Protein AF-A0A7W7LPY9-F1 (afdb_monomer)

InterPro domains:
  IPR002197 DNA binding HTH domain, Fis-type [PR01590] (129-146)
  IPR002197 DNA binding HTH domain, Fis-type [PR01590] (146-165)
  IPR009057 Homedomain-like superfamily [SSF46689] (121-163)

Foldseek 3Di:
DDADALVNVQCLLVVPAFFWKAFLVGDIDRHHPVQWDDDQDAQDWTAGPVRTIIGTQDGNCCQPVNPPDPPQADPVRGGDSVVSRVSRVCSCVPSVVVVSVVVVVVVVVVVVVVVVVVVVVVVLLVVLVVLLVQCVVVVVPLVVSCVVVVHDSVVSVVSNVVNVD

Structure (mmCIF, N/CA/C/O backbone):
data_AF-A0A7W7LPY9-F1
#
_entry.id   AF-A0A7W7LPY9-F1
#
loop_
_atom_site.group_PDB
_atom_site.id
_atom_site.type_symbol
_atom_site.label_atom_id
_atom_site.label_alt_id
_atom_site.label_comp_id
_atom_site.label_asym_id
_atom_site.label_entity_id
_atom_site.label_seq_id
_atom_site.pdbx_PDB_ins_code
_atom_site.Cartn_x
_atom_site.Cartn_y
_atom_site.Cartn_z
_atom_site.occupancy
_atom_site.B_iso_or_equiv
_atom_site.auth_seq_id
_atom_site.auth_comp_id
_atom_site.auth_asym_id
_atom_site.auth_atom_id
_atom_site.pdbx_PDB_model_num
ATOM 1 N N . MET A 1 1 ? -3.209 -2.882 5.298 1.00 84.88 1 MET A N 1
ATOM 2 C CA . MET A 1 1 ? -4.034 -2.411 6.441 1.00 84.88 1 MET A CA 1
ATOM 3 C C . MET A 1 1 ? -5.492 -2.235 6.009 1.00 84.88 1 MET A C 1
ATOM 5 O O . MET A 1 1 ? -5.722 -1.959 4.839 1.00 84.88 1 MET A O 1
ATOM 9 N N . ARG A 1 2 ? -6.468 -2.372 6.916 1.00 90.38 2 ARG A N 1
ATOM 10 C CA . ARG A 1 2 ? -7.888 -2.023 6.686 1.00 90.38 2 ARG A CA 1
ATOM 11 C C . ARG A 1 2 ? -8.442 -1.243 7.884 1.00 90.38 2 ARG A C 1
ATOM 13 O O . ARG A 1 2 ? -7.695 -1.014 8.824 1.00 90.38 2 ARG A O 1
ATOM 20 N N . LEU A 1 3 ? -9.703 -0.816 7.828 1.00 93.50 3 LEU A N 1
ATOM 21 C CA . LEU A 1 3 ? -10.410 -0.271 8.994 1.00 93.50 3 LEU A CA 1
ATOM 22 C C . LEU A 1 3 ? -10.998 -1.396 9.852 1.00 93.50 3 LEU A C 1
ATOM 24 O O . LEU A 1 3 ? -11.280 -2.487 9.336 1.00 93.50 3 LEU A O 1
ATOM 28 N N . LEU A 1 4 ? -11.211 -1.093 11.133 1.00 94.00 4 LEU A N 1
ATOM 29 C CA . LEU A 1 4 ? -11.990 -1.936 12.032 1.00 94.00 4 LEU A CA 1
ATOM 30 C C . LEU A 1 4 ? -13.460 -1.915 11.622 1.00 94.00 4 LEU A C 1
ATOM 32 O O . LEU A 1 4 ? -13.969 -0.911 11.119 1.00 94.00 4 LEU A O 1
ATOM 36 N N . THR A 1 5 ? -14.130 -3.026 11.873 1.00 95.19 5 THR A N 1
ATOM 37 C CA . THR A 1 5 ? -15.566 -3.234 11.692 1.00 95.19 5 THR A CA 1
ATOM 38 C C . THR A 1 5 ? -16.174 -3.706 13.009 1.00 95.19 5 THR A C 1
ATOM 40 O O . THR A 1 5 ? -15.446 -4.224 13.855 1.00 95.19 5 THR A O 1
ATOM 43 N N . GLY A 1 6 ? -17.495 -3.596 13.185 1.00 93.75 6 GLY A N 1
ATOM 44 C CA . GLY A 1 6 ? -18.141 -4.140 14.382 1.00 93.75 6 GLY A CA 1
ATOM 45 C C . GLY A 1 6 ? -17.919 -5.644 14.545 1.00 93.75 6 GLY A C 1
ATOM 46 O O . GLY A 1 6 ? -17.746 -6.119 15.662 1.00 93.75 6 GLY A O 1
ATOM 47 N N . ALA A 1 7 ? -17.801 -6.388 13.439 1.00 95.12 7 ALA A N 1
ATOM 48 C CA . ALA A 1 7 ? -17.444 -7.805 13.473 1.00 95.12 7 ALA A CA 1
ATOM 49 C C . ALA A 1 7 ? -16.077 -8.057 14.133 1.00 95.12 7 ALA A C 1
ATOM 51 O O . ALA A 1 7 ? -15.952 -9.008 14.892 1.00 95.12 7 ALA A O 1
ATOM 52 N N . ASP A 1 8 ? -15.087 -7.184 13.921 1.00 94.62 8 ASP A N 1
ATOM 53 C CA . ASP A 1 8 ? -13.775 -7.318 14.570 1.00 94.62 8 ASP A CA 1
ATOM 54 C C . ASP A 1 8 ? -13.856 -7.093 16.080 1.00 94.62 8 ASP A C 1
ATOM 56 O O . ASP A 1 8 ? -13.178 -7.773 16.844 1.00 94.62 8 ASP A O 1
ATOM 60 N N . ILE A 1 9 ? -14.697 -6.148 16.511 1.00 93.25 9 ILE A N 1
ATOM 61 C CA . ILE A 1 9 ? -14.915 -5.866 17.933 1.00 93.25 9 ILE A CA 1
ATOM 62 C C . ILE A 1 9 ? -15.638 -7.042 18.600 1.00 93.25 9 ILE A C 1
ATOM 64 O O . ILE A 1 9 ? -15.255 -7.460 19.690 1.00 93.25 9 ILE A O 1
ATOM 68 N N . ILE A 1 10 ? -16.639 -7.620 17.930 1.00 93.19 10 ILE A N 1
ATOM 69 C CA . ILE A 1 10 ? -17.349 -8.818 18.403 1.00 93.19 10 ILE A CA 1
ATOM 70 C C . ILE A 1 10 ? -16.402 -10.020 18.470 1.00 93.19 10 ILE A C 1
ATOM 72 O O . ILE A 1 10 ? -16.395 -10.745 19.464 1.00 93.19 10 ILE A O 1
ATOM 76 N N . ASP A 1 11 ? -15.592 -10.240 17.434 1.00 93.06 11 ASP A N 1
ATOM 77 C CA . ASP A 1 11 ? -14.619 -11.333 17.405 1.00 93.06 11 ASP A CA 1
ATOM 78 C C . ASP A 1 11 ? -13.578 -11.169 18.519 1.00 93.06 11 ASP A C 1
ATOM 80 O O . ASP A 1 11 ? -13.238 -12.145 19.190 1.00 93.06 11 ASP A O 1
ATOM 84 N N . PHE A 1 12 ? -13.115 -9.940 18.770 1.00 93.06 12 PHE A N 1
ATOM 85 C CA . PHE A 1 12 ? -12.257 -9.623 19.907 1.00 93.06 12 PHE A CA 1
ATOM 86 C C . PHE A 1 12 ? -12.936 -9.955 21.242 1.00 93.06 12 PHE A C 1
ATOM 88 O O . PHE A 1 12 ? -12.383 -10.748 22.006 1.00 93.06 12 PHE A O 1
ATOM 95 N N . HIS A 1 13 ? -14.153 -9.459 21.481 1.00 89.94 13 HIS A N 1
ATOM 96 C CA . HIS A 1 13 ? -14.932 -9.749 22.694 1.00 89.94 13 HIS A CA 1
ATOM 97 C C . HIS A 1 13 ? -15.071 -11.259 22.943 1.00 89.94 13 HIS A C 1
ATOM 99 O O . HIS A 1 13 ? -14.789 -11.770 24.026 1.00 89.94 13 HIS A O 1
ATOM 105 N N . ASN A 1 14 ? -15.402 -12.013 21.895 1.00 90.06 14 ASN A N 1
ATOM 106 C CA . ASN A 1 14 ? -15.581 -13.463 21.975 1.00 90.06 14 ASN A CA 1
ATOM 107 C C . ASN A 1 14 ? -14.268 -14.237 22.150 1.00 90.06 14 ASN A C 1
ATOM 109 O O . ASN A 1 14 ? -14.275 -15.362 22.660 1.00 90.06 14 ASN A O 1
ATOM 113 N N . SER A 1 15 ? -13.144 -13.665 21.714 1.00 87.00 15 SER A N 1
ATOM 114 C CA . SER A 1 15 ? -11.833 -14.315 21.769 1.00 87.00 15 SER A CA 1
ATOM 115 C C . SER A 1 15 ? -11.232 -14.380 23.175 1.00 87.00 15 SER A C 1
ATOM 117 O O . SER A 1 15 ? -10.348 -15.204 23.400 1.00 87.00 15 SER A O 1
ATOM 119 N N . ARG A 1 16 ? -11.756 -13.584 24.123 1.00 80.00 16 ARG A N 1
ATOM 120 C CA . ARG A 1 16 ? -11.302 -13.478 25.524 1.00 80.00 16 ARG A CA 1
ATOM 121 C C . ARG A 1 16 ? -9.863 -13.001 25.720 1.00 80.00 16 ARG A C 1
ATOM 123 O O . ARG A 1 16 ? -9.336 -13.149 26.815 1.00 80.00 16 ARG A O 1
ATOM 130 N N . TYR A 1 17 ? -9.249 -12.438 24.686 1.00 89.25 17 TYR A N 1
ATOM 131 C CA . TYR A 1 17 ? -8.001 -11.706 24.843 1.00 89.25 17 TYR A CA 1
ATOM 132 C C . TYR A 1 17 ? -8.258 -10.379 25.555 1.00 89.25 17 TYR A C 1
ATOM 134 O O . TYR A 1 17 ? -9.304 -9.757 25.376 1.00 89.25 17 TYR A O 1
ATOM 142 N N . ASP A 1 18 ? -7.273 -9.914 26.312 1.00 89.62 18 ASP A N 1
ATOM 143 C CA . ASP A 1 18 ? -7.403 -8.680 27.082 1.00 89.62 18 ASP A CA 1
ATOM 144 C C . ASP A 1 18 ? -7.293 -7.420 26.220 1.00 89.62 18 ASP A C 1
ATOM 146 O O . ASP A 1 18 ? -7.825 -6.371 26.586 1.00 89.62 18 ASP A O 1
ATOM 150 N N . THR A 1 19 ? -6.572 -7.482 25.097 1.00 91.94 19 THR A N 1
ATOM 151 C CA . THR A 1 19 ? -6.217 -6.301 24.301 1.00 91.94 19 THR A CA 1
ATOM 152 C C . THR A 1 19 ? -6.327 -6.540 22.798 1.00 91.94 19 THR A C 1
ATOM 154 O O . THR A 1 19 ? -5.757 -7.487 22.260 1.00 91.94 19 THR A O 1
ATOM 157 N N . LEU A 1 20 ? -6.992 -5.618 22.102 1.00 93.69 20 LEU A N 1
ATOM 158 C CA . LEU A 1 20 ? -6.942 -5.464 20.652 1.00 93.69 20 LEU A CA 1
ATOM 159 C C . LEU A 1 20 ? -5.949 -4.352 20.314 1.00 93.69 20 LEU A C 1
ATOM 161 O O . LEU A 1 20 ? -6.101 -3.215 20.767 1.00 93.69 20 LEU A O 1
ATOM 165 N N . ALA A 1 21 ? -4.951 -4.658 19.493 1.00 92.81 21 ALA A N 1
ATOM 166 C CA . ALA A 1 21 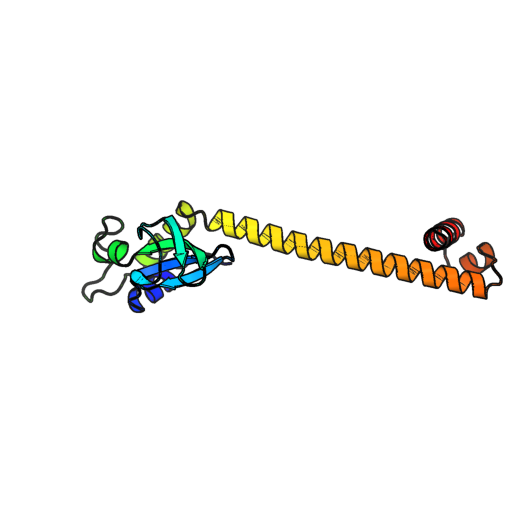? -3.925 -3.712 19.070 1.00 92.81 21 ALA A CA 1
ATOM 167 C C . ALA A 1 21 ? -3.727 -3.731 17.549 1.00 92.81 21 ALA A C 1
ATOM 169 O O . ALA A 1 21 ? -4.160 -4.653 16.860 1.00 92.81 21 ALA A O 1
ATOM 170 N N . VAL A 1 22 ? -3.053 -2.712 17.018 1.00 92.38 22 VAL A N 1
ATOM 171 C CA . VAL A 1 22 ? -2.615 -2.655 15.620 1.00 92.38 22 VAL A CA 1
ATOM 172 C C . VAL A 1 22 ? -1.127 -2.363 15.533 1.00 92.38 22 VAL A C 1
ATOM 174 O O . VAL A 1 22 ? -0.611 -1.469 16.202 1.00 92.38 22 VAL A O 1
ATOM 177 N N . THR A 1 23 ? -0.420 -3.115 14.700 1.00 90.56 23 THR A N 1
ATOM 178 C CA . THR A 1 23 ? 1.011 -2.908 14.471 1.00 90.56 23 THR A CA 1
ATOM 179 C C . THR A 1 23 ? 1.274 -1.722 13.549 1.00 90.56 23 THR A C 1
ATOM 181 O O . THR A 1 23 ? 0.392 -1.244 12.831 1.00 90.56 23 THR A O 1
ATOM 184 N N . ALA A 1 24 ? 2.530 -1.276 13.481 1.00 83.06 24 ALA A N 1
ATOM 185 C CA . ALA A 1 24 ? 2.954 -0.278 12.494 1.00 83.06 24 ALA A CA 1
ATOM 186 C C . ALA A 1 24 ? 2.769 -0.743 11.031 1.00 83.06 24 ALA A C 1
ATOM 188 O O . ALA A 1 24 ? 2.660 0.092 10.129 1.00 83.06 24 ALA A O 1
ATOM 189 N N . ALA A 1 25 ? 2.726 -2.059 10.791 1.00 82.44 25 ALA A N 1
ATOM 190 C CA . ALA A 1 25 ? 2.399 -2.647 9.492 1.00 82.44 25 ALA A CA 1
ATOM 191 C C . ALA A 1 25 ? 0.885 -2.638 9.192 1.00 82.44 25 ALA A C 1
ATOM 193 O O . ALA A 1 25 ? 0.470 -2.905 8.062 1.00 82.44 25 ALA A O 1
ATOM 194 N N . GLY A 1 26 ? 0.055 -2.284 10.177 1.00 85.62 26 GLY A N 1
ATOM 195 C CA . GLY A 1 26 ? -1.395 -2.256 10.046 1.00 85.62 26 GLY A CA 1
ATOM 196 C C . GLY A 1 26 ? -2.045 -3.632 10.184 1.00 85.62 26 GLY A C 1
ATOM 197 O O . GLY A 1 26 ? -3.089 -3.866 9.567 1.00 85.62 26 GLY A O 1
ATOM 198 N N . GLU A 1 27 ? -1.412 -4.536 10.934 1.00 90.00 27 GLU A N 1
ATOM 199 C CA . GLU A 1 27 ? -1.945 -5.853 11.287 1.00 90.00 27 GLU A CA 1
ATOM 200 C C . GLU A 1 27 ? -2.621 -5.785 12.656 1.00 90.00 27 GLU A C 1
ATOM 202 O O . GLU A 1 27 ? -2.073 -5.193 13.585 1.00 90.00 27 GLU A O 1
ATOM 207 N N . TYR A 1 28 ? -3.813 -6.371 12.780 1.00 92.44 28 TYR A N 1
ATOM 208 C CA . TYR A 1 28 ? -4.520 -6.441 14.056 1.00 92.44 28 TYR A CA 1
ATOM 209 C C . TYR A 1 28 ? -4.037 -7.632 14.875 1.00 92.44 28 TYR A C 1
ATOM 211 O O 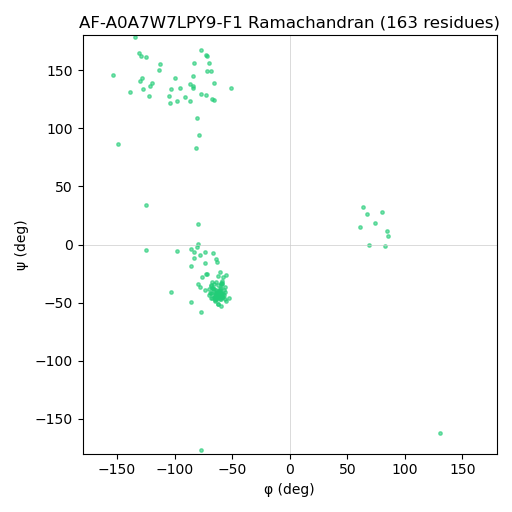. TYR A 1 28 ? -3.917 -8.740 14.353 1.00 92.44 28 TYR A O 1
ATOM 219 N N . LEU A 1 29 ? -3.797 -7.394 16.160 1.00 92.00 29 LEU A N 1
ATOM 220 C CA . LEU A 1 29 ? -3.339 -8.384 17.123 1.00 92.00 29 LEU A CA 1
ATOM 221 C C . LEU A 1 29 ? -4.337 -8.480 18.271 1.00 92.00 29 LEU A C 1
ATOM 223 O O . LEU A 1 29 ? -4.790 -7.456 18.781 1.00 92.00 29 LEU A O 1
ATOM 227 N N . HIS A 1 30 ? -4.647 -9.707 18.683 1.00 92.38 30 HIS A N 1
ATOM 228 C CA . HIS A 1 30 ? -5.352 -9.980 19.930 1.00 92.38 30 HIS A CA 1
ATOM 229 C C . HIS A 1 30 ? -4.316 -10.505 20.923 1.00 92.38 30 HIS A C 1
ATOM 231 O O . HIS A 1 30 ? -3.605 -11.466 20.620 1.00 92.38 30 HIS A O 1
ATOM 237 N N . LEU A 1 31 ? -4.175 -9.824 22.053 1.00 90.50 31 LEU A N 1
ATOM 238 C CA . LEU A 1 31 ? -3.080 -10.011 22.995 1.00 90.50 31 LEU A CA 1
ATOM 239 C C . LEU A 1 31 ? -3.627 -10.186 24.410 1.00 90.50 31 LEU A C 1
ATOM 241 O O . LEU A 1 31 ? -4.572 -9.505 24.806 1.00 90.50 31 LEU A O 1
ATOM 245 N N . GLU A 1 32 ? -3.004 -11.086 25.163 1.00 88.75 32 GLU A N 1
ATOM 246 C CA . GLU A 1 32 ? -3.168 -11.171 26.617 1.00 88.75 32 GLU A CA 1
ATOM 247 C C . GLU A 1 32 ? -2.498 -9.955 27.278 1.00 88.75 32 GLU A C 1
ATOM 249 O O . GLU A 1 32 ? -1.584 -9.350 26.704 1.00 88.75 32 GLU A O 1
ATOM 254 N N . ALA A 1 33 ? -2.926 -9.581 28.484 1.00 78.56 33 ALA A N 1
ATOM 255 C CA . ALA A 1 33 ? -2.405 -8.401 29.175 1.00 78.56 33 ALA A CA 1
ATOM 256 C C . ALA A 1 33 ? -0.902 -8.495 29.491 1.00 78.56 33 ALA A C 1
ATOM 258 O O . ALA A 1 33 ? -0.236 -7.465 29.583 1.00 78.56 33 ALA A O 1
ATOM 259 N N . ASP A 1 34 ? -0.365 -9.706 29.654 1.00 84.06 34 ASP A N 1
ATOM 260 C CA . ASP A 1 34 ? 1.052 -9.951 29.933 1.00 84.06 34 ASP A CA 1
ATOM 261 C C . ASP A 1 34 ? 1.938 -9.971 28.677 1.00 84.06 34 ASP A C 1
ATOM 263 O O . ASP A 1 34 ? 3.156 -9.867 28.799 1.00 84.06 34 ASP A O 1
ATOM 267 N N . ALA A 1 35 ? 1.346 -10.009 27.479 1.00 83.88 35 ALA A N 1
ATOM 268 C CA . ALA A 1 35 ? 2.070 -9.998 26.206 1.00 83.88 35 ALA A CA 1
ATOM 269 C C . ALA A 1 35 ? 2.543 -8.591 25.770 1.00 83.88 35 ALA A C 1
ATOM 271 O O . ALA A 1 35 ? 3.123 -8.426 24.687 1.00 83.88 35 ALA A O 1
ATOM 272 N N . LEU A 1 36 ? 2.265 -7.565 26.582 1.00 82.12 36 LEU A N 1
ATOM 273 C CA . LEU A 1 36 ? 2.603 -6.169 26.326 1.00 82.12 36 LEU A CA 1
ATOM 274 C C . LEU A 1 36 ? 3.465 -5.598 27.455 1.00 8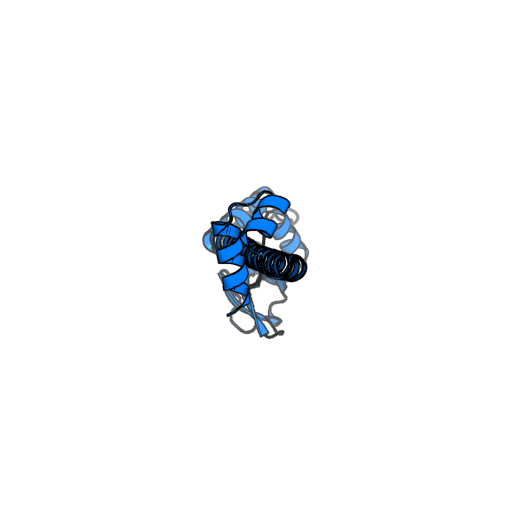2.12 36 LEU A C 1
ATOM 276 O O . LEU A 1 36 ? 3.087 -5.610 28.623 1.00 82.12 36 LEU A O 1
ATOM 280 N N . ASP A 1 37 ? 4.596 -4.999 27.085 1.00 78.75 37 ASP A N 1
ATOM 281 C CA . ASP A 1 37 ? 5.406 -4.219 28.018 1.00 78.75 37 ASP A CA 1
ATOM 282 C C . ASP A 1 37 ? 4.803 -2.814 28.186 1.00 78.75 37 ASP A C 1
ATOM 284 O O . ASP A 1 37 ? 4.893 -1.974 27.282 1.00 78.75 37 ASP A O 1
ATOM 288 N N . GLY A 1 38 ? 4.223 -2.530 29.357 1.00 69.62 38 GLY A N 1
ATOM 289 C CA . GLY A 1 38 ? 3.753 -1.192 29.734 1.00 69.62 38 GLY A CA 1
ATOM 290 C C . GLY A 1 38 ? 2.328 -1.151 30.283 1.00 69.62 38 GLY A C 1
ATOM 291 O O . GLY A 1 38 ? 1.788 -2.151 30.740 1.00 69.62 38 GLY A O 1
ATOM 292 N N . GLU A 1 39 ? 1.734 0.044 30.283 1.00 71.00 39 GLU A N 1
ATOM 293 C CA . GLU A 1 39 ? 0.350 0.254 30.714 1.00 71.00 39 GLU A CA 1
ATOM 294 C C . GLU A 1 39 ? -0.610 0.032 29.535 1.00 71.00 39 GLU A C 1
ATOM 296 O O . GLU A 1 39 ? -0.502 0.686 28.490 1.00 71.00 39 GLU A O 1
ATOM 301 N N . THR 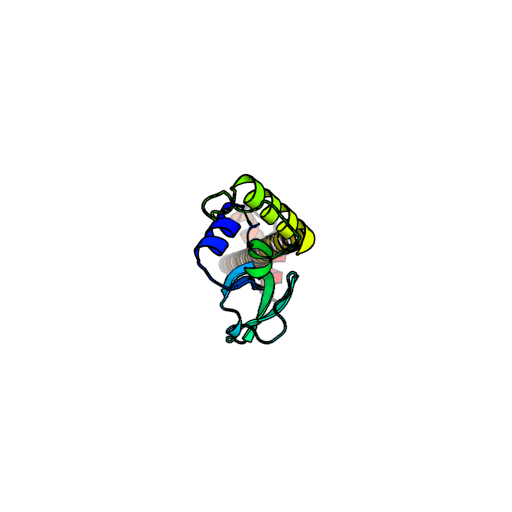A 1 40 ? -1.559 -0.885 29.709 1.00 78.38 40 THR A N 1
ATOM 302 C CA . THR A 1 40 ? -2.586 -1.241 28.726 1.00 78.38 40 THR A CA 1
ATOM 303 C C . THR A 1 40 ? -3.741 -0.243 28.777 1.00 78.38 40 THR A C 1
ATOM 305 O O . THR A 1 40 ? -4.754 -0.454 29.439 1.00 78.38 40 THR A O 1
ATOM 308 N N . VAL A 1 41 ? -3.572 0.882 28.081 1.00 81.69 41 VAL A N 1
ATOM 309 C CA . VAL A 1 41 ? -4.584 1.944 27.962 1.00 81.69 41 VAL A CA 1
ATOM 310 C C . VAL A 1 41 ? -4.948 2.125 26.495 1.00 81.69 41 VAL A C 1
ATOM 312 O O . VAL A 1 41 ? -4.068 2.134 25.635 1.00 81.69 41 VAL A O 1
ATOM 315 N N . ALA A 1 42 ? -6.237 2.306 26.197 1.00 83.38 42 ALA A N 1
ATOM 316 C CA . ALA A 1 42 ? -6.691 2.589 24.839 1.00 83.38 42 ALA A CA 1
ATOM 317 C C . ALA A 1 42 ? -5.904 3.759 24.216 1.00 83.38 42 ALA A C 1
ATOM 319 O O . ALA A 1 42 ? -5.671 4.794 24.843 1.00 83.38 42 ALA A O 1
ATOM 320 N N . TYR A 1 43 ? -5.484 3.566 22.968 1.00 85.12 43 TYR A N 1
ATOM 321 C CA . TYR A 1 43 ? -4.702 4.484 22.137 1.00 85.12 43 TYR A CA 1
ATOM 322 C C . TYR A 1 43 ? -3.252 4.733 22.563 1.00 85.12 43 TYR A C 1
ATOM 324 O O . TYR A 1 43 ? -2.544 5.464 21.861 1.00 85.12 43 TYR A O 1
ATOM 332 N N . SER A 1 44 ? -2.775 4.116 23.649 1.00 87.50 44 SER A N 1
ATOM 333 C CA . SER A 1 44 ? -1.352 4.131 23.986 1.00 87.50 44 SER A CA 1
ATOM 334 C C . SER A 1 44 ? -0.552 3.221 23.044 1.00 87.50 44 SER A C 1
ATOM 336 O O . SER A 1 44 ? -1.099 2.384 22.323 1.00 87.50 44 SER A O 1
ATOM 338 N N . TYR A 1 45 ? 0.766 3.415 23.018 1.00 88.25 45 TYR A N 1
ATOM 339 C CA . TYR A 1 45 ? 1.683 2.543 22.290 1.00 88.25 45 TYR A CA 1
ATOM 340 C C . TYR A 1 45 ? 2.395 1.627 23.276 1.00 88.25 45 TYR A C 1
ATOM 342 O O . TYR A 1 45 ? 2.923 2.097 24.285 1.00 88.25 45 TYR A O 1
ATOM 350 N N . ALA A 1 46 ? 2.458 0.346 22.937 1.00 89.31 46 ALA A N 1
ATOM 351 C CA . ALA A 1 46 ? 3.153 -0.679 23.696 1.00 89.31 46 ALA A CA 1
ATOM 352 C C . ALA A 1 46 ? 4.094 -1.473 22.782 1.00 89.31 46 ALA A C 1
ATOM 354 O O . ALA A 1 46 ? 3.993 -1.434 21.552 1.00 89.31 46 ALA A O 1
ATOM 355 N N . THR A 1 47 ? 5.047 -2.171 23.395 1.00 89.19 47 THR A N 1
ATOM 356 C CA . THR A 1 47 ? 5.926 -3.100 22.680 1.00 89.19 47 THR A CA 1
ATOM 357 C C . THR A 1 47 ? 5.472 -4.518 22.994 1.00 89.19 47 THR A C 1
ATOM 359 O O . THR A 1 47 ? 5.288 -4.865 24.156 1.00 89.19 47 THR A O 1
ATOM 362 N N . THR A 1 48 ? 5.250 -5.308 21.950 1.00 86.50 48 THR A N 1
ATOM 363 C CA . THR A 1 48 ? 4.925 -6.736 22.060 1.00 86.50 48 THR A CA 1
ATOM 364 C C . THR A 1 48 ? 6.153 -7.536 22.498 1.00 86.50 48 THR A C 1
ATOM 366 O O . THR A 1 48 ? 7.287 -7.087 22.313 1.00 86.50 48 THR A O 1
ATOM 369 N N . GLU A 1 49 ? 5.964 -8.760 22.996 1.00 84.44 49 GLU A N 1
ATOM 370 C CA . GLU A 1 49 ? 7.077 -9.657 23.366 1.00 84.44 49 GLU A CA 1
ATOM 371 C C . GLU A 1 49 ? 8.079 -9.919 22.225 1.00 84.44 49 GLU A C 1
ATOM 373 O O . GLU A 1 49 ? 9.256 -10.203 22.458 1.00 84.44 49 GLU A O 1
ATOM 378 N N . THR A 1 50 ? 7.635 -9.814 20.968 1.00 83.25 50 THR A N 1
ATOM 379 C CA . THR A 1 50 ? 8.486 -9.985 19.780 1.00 83.25 50 THR A CA 1
ATOM 380 C C . THR A 1 50 ? 9.313 -8.737 19.449 1.00 83.25 50 THR A C 1
ATOM 382 O O . THR A 1 50 ? 10.129 -8.767 18.524 1.00 83.25 50 THR A O 1
ATOM 385 N N . GLY A 1 51 ? 9.146 -7.649 20.208 1.00 84.81 51 GLY A N 1
ATOM 386 C CA . GLY A 1 51 ? 9.829 -6.370 20.018 1.00 84.81 51 GLY A CA 1
ATOM 387 C C . GLY A 1 51 ? 9.154 -5.442 19.006 1.00 84.81 51 GLY A C 1
ATOM 388 O O . GLY A 1 51 ? 9.722 -4.406 18.654 1.00 84.81 51 GLY A O 1
ATOM 389 N N . GLU A 1 52 ? 7.963 -5.789 18.517 1.00 88.25 52 GLU A N 1
ATOM 390 C CA . GLU A 1 52 ? 7.201 -4.953 17.590 1.00 88.25 52 GLU A CA 1
ATOM 391 C C . GLU A 1 52 ? 6.378 -3.901 18.343 1.00 88.25 52 GLU A C 1
ATOM 393 O O . GLU A 1 52 ? 5.736 -4.207 19.349 1.00 88.25 52 GLU A O 1
ATOM 398 N N . GLN A 1 53 ? 6.376 -2.660 17.843 1.00 89.81 53 GLN A N 1
ATOM 399 C CA . GLN A 1 53 ? 5.509 -1.605 18.366 1.00 89.81 53 GLN A CA 1
ATOM 400 C C . GLN A 1 53 ? 4.076 -1.782 17.865 1.00 89.81 53 GLN A C 1
ATOM 402 O O . GLN A 1 53 ? 3.833 -1.861 16.656 1.00 89.81 53 GLN A O 1
ATOM 407 N N . ALA A 1 54 ? 3.134 -1.752 18.800 1.00 90.75 54 ALA A N 1
ATOM 408 C CA . ALA A 1 54 ? 1.710 -1.799 18.528 1.00 90.75 54 ALA A CA 1
ATOM 409 C C . ALA A 1 54 ? 0.993 -0.645 19.240 1.00 90.75 54 ALA A C 1
ATOM 411 O O . ALA A 1 54 ? 1.351 -0.254 20.351 1.00 90.75 54 ALA A O 1
ATOM 412 N N . GLN A 1 55 ? -0.019 -0.088 18.585 1.00 91.44 55 GLN A N 1
ATOM 413 C CA . GLN A 1 55 ? -0.957 0.838 19.201 1.00 91.44 55 GLN A CA 1
ATOM 414 C C . GLN A 1 55 ? -2.128 0.038 19.760 1.00 91.44 55 GLN A C 1
ATOM 416 O O . GLN A 1 55 ? -2.756 -0.734 19.037 1.00 91.44 55 GLN A O 1
ATOM 421 N N . ILE A 1 56 ? -2.435 0.238 21.033 1.00 91.38 56 ILE A N 1
ATOM 422 C CA . ILE A 1 56 ? -3.590 -0.369 21.681 1.00 91.38 56 ILE A CA 1
ATOM 423 C C . ILE A 1 56 ? -4.845 0.329 21.165 1.00 91.38 56 ILE A C 1
ATOM 425 O O . ILE A 1 56 ? -4.928 1.554 21.163 1.00 91.38 56 ILE A O 1
ATOM 429 N N . LEU A 1 57 ? -5.822 -0.441 20.706 1.00 91.62 57 LEU A N 1
ATOM 430 C CA . LEU A 1 57 ? -7.075 0.078 20.162 1.00 91.62 57 LEU A CA 1
ATOM 431 C C . LEU A 1 57 ? -8.217 -0.061 21.156 1.00 91.62 57 LEU A C 1
ATOM 433 O O . LEU A 1 57 ? -9.021 0.857 21.293 1.00 91.62 57 LEU A O 1
ATOM 437 N N . LEU A 1 58 ? -8.268 -1.196 21.847 1.00 90.50 58 LEU A N 1
ATOM 438 C CA . LEU A 1 58 ? -9.317 -1.515 22.801 1.00 90.50 58 LEU A CA 1
ATOM 439 C C . LEU A 1 58 ? -8.786 -2.496 23.845 1.00 90.50 58 LEU A C 1
ATOM 441 O O . LEU A 1 58 ? -7.978 -3.364 23.520 1.00 90.50 58 LEU A O 1
ATOM 445 N N . THR A 1 59 ? -9.258 -2.376 25.081 1.00 89.44 59 THR A N 1
ATOM 446 C CA . THR A 1 59 ? -9.052 -3.387 26.127 1.00 89.44 59 THR A CA 1
ATOM 447 C C . THR A 1 59 ? -10.390 -4.017 26.495 1.00 89.44 59 THR A C 1
ATOM 449 O O . THR A 1 59 ? -11.418 -3.340 26.429 1.00 89.44 59 THR A O 1
ATOM 452 N N . ALA A 1 60 ? -10.393 -5.282 26.916 1.00 85.38 60 ALA A N 1
ATOM 453 C CA . ALA A 1 60 ? -11.604 -5.990 27.339 1.00 85.38 60 ALA A CA 1
ATOM 454 C C . ALA A 1 60 ? -12.329 -5.236 28.468 1.00 85.38 60 ALA A C 1
ATOM 456 O O . ALA A 1 60 ? -13.535 -5.017 28.404 1.00 85.38 60 ALA A O 1
ATOM 457 N N . SER A 1 61 ? -11.570 -4.683 29.422 1.00 81.69 61 SER A N 1
ATOM 458 C CA . SER A 1 61 ? -12.101 -3.830 30.494 1.00 81.69 61 SER A CA 1
ATOM 459 C C . SER A 1 61 ? -12.856 -2.592 29.995 1.00 81.69 61 SER A C 1
ATOM 461 O O . SER A 1 61 ? -13.767 -2.124 30.669 1.00 81.69 61 SER A O 1
ATOM 463 N N . THR A 1 62 ? -12.525 -2.067 28.811 1.00 79.88 62 THR A N 1
ATOM 464 C CA . THR A 1 62 ? -13.242 -0.925 28.218 1.00 79.88 62 THR A CA 1
ATOM 465 C C . THR A 1 62 ? -14.633 -1.326 27.704 1.00 79.88 62 THR A C 1
ATOM 467 O O . THR A 1 62 ? -15.515 -0.472 27.641 1.00 79.88 62 THR A O 1
ATOM 470 N N . ILE A 1 63 ? -14.842 -2.601 27.354 1.00 76.69 63 ILE A N 1
ATOM 471 C CA . ILE A 1 63 ? -16.153 -3.147 26.966 1.00 76.69 63 ILE A CA 1
ATOM 472 C C . ILE A 1 63 ? -16.942 -3.576 28.210 1.00 76.69 63 ILE A C 1
ATOM 474 O O . ILE A 1 63 ? -18.101 -3.200 28.352 1.00 76.69 63 ILE A O 1
ATOM 478 N N . ASP A 1 64 ? -16.311 -4.343 29.102 1.00 72.25 64 ASP A N 1
ATOM 479 C CA . ASP A 1 64 ? -17.000 -5.020 30.210 1.00 72.25 64 ASP A CA 1
ATOM 480 C C . ASP A 1 64 ? -17.290 -4.100 31.405 1.00 72.25 64 ASP A C 1
ATOM 482 O O . ASP A 1 64 ? -18.301 -4.254 32.091 1.00 72.25 64 ASP A O 1
ATOM 486 N N . GLU A 1 65 ? -16.395 -3.148 31.675 1.00 68.12 65 GLU A N 1
ATOM 487 C CA . GLU A 1 65 ? -16.444 -2.270 32.854 1.00 68.12 65 GLU A CA 1
ATOM 488 C C . GLU A 1 65 ? -16.426 -0.777 32.484 1.00 68.12 65 GLU A C 1
ATOM 490 O O . GLU A 1 65 ? -16.506 0.087 33.359 1.00 68.12 65 GLU A O 1
ATOM 495 N N . GLY A 1 66 ? -16.272 -0.459 31.197 1.00 60.94 66 GLY A N 1
ATOM 496 C CA . GLY A 1 66 ? -15.945 0.881 30.733 1.00 60.94 66 GLY A CA 1
ATOM 497 C C . GLY A 1 66 ? -17.147 1.814 30.589 1.00 60.94 66 GLY A C 1
ATOM 498 O O . GLY A 1 66 ? -18.214 1.444 30.108 1.00 60.94 66 GLY A O 1
ATOM 499 N N . ASP A 1 67 ? -16.917 3.093 30.891 1.00 62.97 67 ASP A N 1
ATOM 500 C CA . ASP A 1 67 ? -17.883 4.187 30.697 1.00 62.97 67 ASP A CA 1
ATOM 501 C C . ASP A 1 67 ? -18.203 4.481 29.215 1.00 62.97 67 ASP A C 1
ATOM 503 O O . ASP A 1 67 ? -19.058 5.317 28.918 1.00 62.97 67 ASP A O 1
ATOM 507 N N . TRP A 1 68 ? -17.491 3.858 28.270 1.00 69.00 68 TRP A N 1
ATOM 508 C CA . TRP A 1 68 ? -17.609 4.175 26.846 1.00 69.00 68 TRP A CA 1
ATOM 509 C C . TRP A 1 68 ? -18.952 3.759 26.254 1.00 69.00 68 TRP A C 1
ATOM 511 O O . TRP A 1 68 ? -19.483 4.493 25.424 1.00 69.00 68 TRP A O 1
ATOM 521 N N . PHE A 1 69 ? -19.526 2.643 26.713 1.00 74.31 69 PHE A N 1
ATOM 522 C CA . PHE A 1 69 ? -20.826 2.158 26.254 1.00 74.31 69 PHE A CA 1
ATOM 523 C C . PHE A 1 69 ? -21.549 1.392 27.376 1.00 74.31 69 PHE A C 1
ATOM 525 O O . PHE A 1 69 ? -21.451 0.169 27.444 1.00 74.31 69 PHE A O 1
ATOM 532 N N . PRO A 1 70 ? -22.305 2.084 28.250 1.00 71.19 70 PRO A N 1
ATOM 533 C CA . PRO A 1 70 ? -22.915 1.476 29.439 1.00 71.19 70 PRO A CA 1
ATOM 534 C C . PRO A 1 70 ? -23.965 0.386 29.150 1.00 71.19 70 PRO A C 1
ATOM 536 O O . PRO A 1 70 ? -24.318 -0.358 30.057 1.00 71.19 70 PRO A O 1
ATOM 539 N N . ASP A 1 71 ? -24.421 0.263 27.900 1.00 81.00 71 ASP A N 1
ATOM 540 C CA . ASP A 1 71 ? -25.377 -0.750 27.434 1.00 81.00 71 ASP A CA 1
ATOM 541 C C . ASP A 1 71 ? -24.812 -1.546 26.238 1.00 81.00 71 ASP A C 1
ATOM 543 O O . ASP A 1 71 ? -25.532 -1.882 25.298 1.00 81.00 71 ASP A O 1
ATOM 547 N N . ALA A 1 72 ? -23.495 -1.785 26.212 1.00 84.38 72 ALA A N 1
ATOM 548 C CA . ALA A 1 72 ? -22.850 -2.485 25.099 1.00 84.38 72 ALA A CA 1
ATOM 549 C C . ALA A 1 72 ? -23.278 -3.950 24.971 1.00 84.38 72 ALA A C 1
ATOM 551 O O . ALA A 1 72 ? -23.347 -4.478 23.860 1.00 84.38 72 ALA A O 1
ATOM 552 N N . LEU A 1 73 ? -23.546 -4.597 26.104 1.00 88.19 73 LEU A N 1
ATOM 553 C CA . LEU A 1 73 ? -23.874 -6.013 26.182 1.00 88.19 73 LEU A CA 1
ATOM 554 C C . LEU A 1 73 ? -25.386 -6.216 26.296 1.00 88.19 73 LEU A C 1
ATOM 556 O O . LEU A 1 73 ? -26.088 -5.449 26.958 1.00 88.19 73 LEU A O 1
ATOM 560 N N . ASP A 1 74 ? -25.886 -7.267 25.657 1.00 88.19 74 ASP A N 1
ATOM 561 C CA . ASP A 1 74 ? -27.268 -7.702 25.809 1.00 88.19 74 ASP A CA 1
ATOM 562 C C . ASP A 1 74 ? -27.492 -8.461 27.135 1.00 88.19 74 ASP A C 1
ATOM 564 O O . ASP A 1 74 ? -26.601 -8.616 27.972 1.00 88.19 74 ASP A O 1
ATOM 568 N N . GLU A 1 75 ? -28.710 -8.968 27.342 1.00 88.81 75 GLU A N 1
ATOM 569 C CA . GLU A 1 75 ? -29.067 -9.726 28.550 1.00 88.81 75 GLU A CA 1
ATOM 570 C C . GLU A 1 75 ? -28.296 -11.050 28.729 1.00 88.81 75 GLU A C 1
ATOM 572 O O . GLU A 1 75 ? -28.301 -11.614 29.825 1.00 88.81 75 GLU A O 1
ATOM 577 N N . ASN A 1 76 ? -27.628 -11.538 27.681 1.00 86.88 76 ASN A N 1
ATOM 578 C CA . ASN A 1 76 ? -26.814 -12.751 27.690 1.00 86.88 76 ASN A CA 1
ATOM 579 C C . ASN A 1 76 ? -25.315 -12.454 27.868 1.00 86.88 76 ASN A C 1
ATOM 581 O O . ASN A 1 76 ? -24.536 -13.392 28.049 1.00 86.88 76 ASN A O 1
ATOM 585 N N . GLY A 1 77 ? -24.918 -11.176 27.869 1.00 85.25 77 GLY A N 1
ATOM 586 C CA . GLY A 1 77 ? -23.518 -10.751 27.899 1.00 85.25 77 GLY A CA 1
ATOM 587 C C . GLY A 1 77 ? -22.859 -10.701 26.516 1.00 85.25 77 GLY A C 1
ATOM 588 O O . GLY A 1 77 ? -21.635 -10.575 26.434 1.00 85.25 77 GLY A O 1
ATOM 589 N N . ASP A 1 78 ? -23.644 -10.800 25.441 1.00 88.94 78 ASP A N 1
ATOM 590 C CA . ASP A 1 78 ? -23.148 -10.708 24.071 1.00 88.94 78 ASP A CA 1
ATOM 591 C C . ASP A 1 78 ? -23.097 -9.242 23.623 1.00 88.94 78 ASP A C 1
ATOM 593 O O . ASP A 1 78 ? -24.019 -8.462 23.872 1.00 88.94 78 ASP A O 1
ATOM 597 N N . LEU A 1 79 ? -22.024 -8.855 22.929 1.00 89.25 79 LEU A N 1
ATOM 598 C CA . LEU A 1 79 ? -21.875 -7.495 22.414 1.00 89.25 79 LEU A CA 1
ATOM 599 C C . LEU A 1 79 ? -22.928 -7.202 21.334 1.00 89.25 79 LEU A C 1
ATOM 601 O O . LEU A 1 79 ? -23.017 -7.900 20.319 1.00 89.25 79 LEU A O 1
ATOM 605 N N . ILE A 1 80 ? -23.704 -6.135 21.529 1.00 92.25 80 ILE A N 1
ATOM 606 C CA . ILE A 1 80 ? -24.760 -5.730 20.601 1.00 92.25 80 ILE A CA 1
ATOM 607 C C . ILE A 1 80 ? -24.126 -5.262 19.278 1.00 92.25 80 ILE A C 1
ATOM 609 O O . ILE A 1 80 ? -23.331 -4.317 19.286 1.00 92.25 80 ILE A O 1
ATOM 613 N N . PRO A 1 81 ? -24.516 -5.821 18.112 1.00 93.94 81 PRO A N 1
ATOM 614 C CA . PRO A 1 81 ? -23.853 -5.515 16.842 1.00 93.94 81 PRO A CA 1
ATOM 615 C C . PRO A 1 81 ? -23.824 -4.034 16.455 1.00 93.94 81 PRO A C 1
ATOM 617 O O . PRO A 1 81 ? -22.810 -3.547 15.969 1.00 93.94 81 PRO A O 1
ATOM 620 N N . SER A 1 82 ? -24.906 -3.291 16.708 1.00 93.12 82 SER A N 1
ATOM 621 C CA . SER A 1 82 ? -24.940 -1.855 16.407 1.00 93.12 82 SER A CA 1
ATOM 622 C C . SER A 1 82 ? -23.992 -1.038 17.285 1.00 93.12 82 SER A C 1
ATOM 624 O O . SER A 1 82 ? -23.466 -0.032 16.822 1.00 93.12 82 SER A O 1
ATOM 626 N N . VAL A 1 83 ? -23.769 -1.465 18.533 1.00 92.00 83 VAL A N 1
ATOM 627 C CA . VAL A 1 83 ? -22.799 -0.821 19.429 1.00 92.00 83 VAL A CA 1
ATOM 628 C C . VAL A 1 83 ? -21.380 -1.174 18.994 1.00 92.00 83 VAL A C 1
ATOM 630 O O . VAL A 1 83 ? -20.517 -0.306 18.968 1.00 92.00 83 VAL A O 1
ATOM 633 N N . ALA A 1 84 ? -21.144 -2.418 18.570 1.00 93.06 84 ALA A N 1
ATOM 634 C CA . ALA A 1 84 ? -19.858 -2.834 18.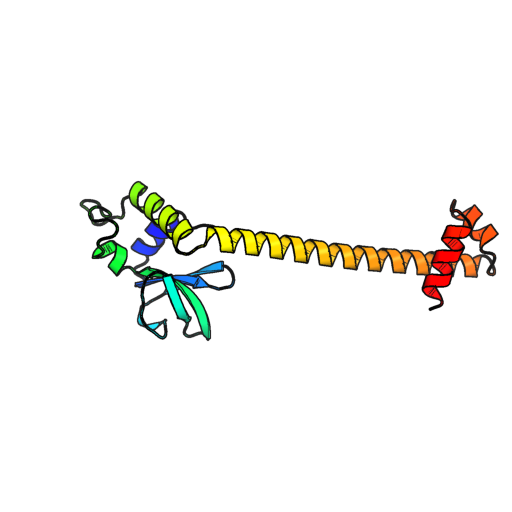018 1.00 93.06 84 ALA A CA 1
ATOM 635 C C . ALA A 1 84 ? -19.469 -2.024 16.766 1.00 93.06 84 ALA A C 1
ATOM 637 O O . ALA A 1 84 ? -18.316 -1.614 16.626 1.00 93.06 84 ALA A O 1
ATOM 638 N N . ASP A 1 85 ? -20.424 -1.762 15.868 1.00 94.00 85 ASP A N 1
ATOM 639 C CA . ASP A 1 85 ? -20.205 -0.898 14.702 1.00 94.00 85 ASP A CA 1
ATOM 640 C C . ASP A 1 85 ? -19.847 0.540 15.121 1.00 94.00 85 ASP A C 1
ATOM 642 O O . ASP A 1 85 ? -18.912 1.128 14.574 1.00 94.00 85 ASP A O 1
ATOM 646 N N . GLU A 1 86 ? -20.532 1.088 16.129 1.00 92.69 86 GLU A N 1
ATOM 647 C CA . GLU A 1 86 ? -20.233 2.417 16.675 1.00 92.69 86 GLU A CA 1
ATOM 648 C C . GLU A 1 86 ? -18.841 2.474 17.325 1.00 92.69 86 GLU A C 1
ATOM 650 O O . GLU A 1 86 ? -18.062 3.384 17.036 1.00 92.69 86 GLU A O 1
ATOM 655 N N . MET A 1 87 ? -18.483 1.470 18.133 1.00 91.69 87 MET A N 1
ATOM 656 C CA . MET A 1 87 ? -17.144 1.316 18.714 1.00 91.69 87 MET A CA 1
ATOM 657 C C . MET A 1 87 ? -16.068 1.310 17.628 1.00 91.69 87 MET A C 1
ATOM 659 O O . MET A 1 87 ? -15.079 2.039 17.727 1.00 91.69 87 MET A O 1
ATOM 663 N N . ALA A 1 88 ? -16.263 0.518 16.570 1.00 93.19 88 ALA A N 1
ATOM 664 C CA . ALA A 1 88 ? -15.325 0.453 15.459 1.00 93.19 88 ALA A CA 1
ATOM 665 C C . ALA A 1 88 ? -15.164 1.820 14.780 1.00 93.19 88 ALA A C 1
ATOM 667 O O . ALA A 1 88 ? -14.040 2.231 14.485 1.00 93.19 88 ALA A O 1
ATOM 668 N N . ASP A 1 89 ? -16.255 2.554 14.555 1.00 92.81 89 ASP A N 1
ATOM 669 C CA . ASP A 1 89 ? -16.205 3.884 13.947 1.00 92.81 89 ASP A CA 1
ATOM 670 C C . ASP A 1 89 ? -15.480 4.918 14.820 1.00 92.81 89 ASP A C 1
ATOM 672 O O . ASP A 1 89 ? -14.658 5.680 14.288 1.00 92.81 89 ASP A O 1
ATOM 676 N N . ILE A 1 90 ? -15.716 4.910 16.137 1.00 90.88 90 ILE A N 1
ATOM 677 C CA . ILE A 1 90 ? -15.003 5.767 17.096 1.00 90.88 90 ILE A CA 1
ATOM 678 C C . ILE A 1 90 ? -13.514 5.433 17.094 1.00 90.88 90 ILE A C 1
ATOM 680 O O . ILE A 1 90 ? -12.696 6.322 16.870 1.00 90.88 90 ILE A O 1
ATOM 684 N N . ILE A 1 91 ? -13.147 4.160 17.247 1.00 91.00 91 ILE A N 1
ATOM 685 C CA . ILE A 1 91 ? -11.741 3.734 17.257 1.00 91.00 91 ILE A CA 1
ATOM 686 C C . ILE A 1 91 ? -11.058 4.096 15.934 1.00 91.00 91 ILE A C 1
ATOM 688 O O . ILE A 1 91 ? -9.946 4.625 15.926 1.00 91.00 91 ILE A O 1
ATOM 692 N N . ASN A 1 92 ? -11.725 3.880 14.797 1.00 91.94 92 ASN A N 1
ATOM 693 C CA . ASN A 1 92 ? -11.193 4.246 13.485 1.00 91.94 92 ASN A CA 1
ATOM 694 C C . ASN A 1 92 ? -10.884 5.750 13.366 1.00 91.94 92 ASN A C 1
ATOM 696 O O . ASN A 1 92 ? -9.951 6.128 12.646 1.00 91.94 92 ASN A O 1
ATOM 700 N N . SER A 1 93 ? -11.679 6.596 14.026 1.00 88.88 93 SER A N 1
ATOM 701 C CA . SER A 1 93 ? -11.484 8.046 14.097 1.00 88.88 93 SER A CA 1
ATOM 702 C C . SER A 1 93 ? -10.371 8.413 15.082 1.00 88.88 93 SER A C 1
ATOM 704 O O . SER A 1 93 ? -9.368 9.013 14.689 1.00 88.88 93 SER A O 1
ATOM 706 N N . ASP A 1 94 ? -10.522 8.011 16.339 1.00 88.94 94 ASP A N 1
ATOM 707 C CA . ASP A 1 94 ? -9.749 8.518 17.472 1.00 88.94 94 ASP A CA 1
ATOM 708 C C . ASP A 1 94 ? -8.343 7.919 17.539 1.00 88.94 94 ASP A C 1
ATOM 710 O O . ASP A 1 94 ? -7.380 8.638 17.808 1.00 88.94 94 ASP A O 1
ATOM 714 N N . ALA A 1 95 ? -8.184 6.638 17.189 1.00 85.19 95 ALA A N 1
ATOM 715 C CA . ALA A 1 95 ? -6.862 6.030 17.040 1.00 85.19 95 ALA A CA 1
ATOM 716 C C . ALA A 1 95 ? -6.139 6.500 15.764 1.00 85.19 95 ALA A C 1
ATOM 718 O O . ALA A 1 95 ? -4.976 6.162 15.549 1.00 85.19 95 ALA A O 1
ATOM 719 N N . GLY A 1 96 ? -6.808 7.266 14.892 1.00 86.00 96 GLY A N 1
ATOM 720 C CA . GLY A 1 96 ? -6.230 7.767 13.648 1.00 86.00 96 GLY A CA 1
ATOM 721 C C . GLY A 1 96 ? -6.068 6.706 12.553 1.00 86.00 96 GLY A C 1
ATOM 722 O O . GLY A 1 96 ? -5.325 6.936 11.594 1.00 86.00 96 GLY A O 1
ATOM 723 N N . LEU A 1 97 ? -6.771 5.568 12.638 1.00 87.44 97 LEU A N 1
ATOM 724 C CA . LEU A 1 97 ? -6.654 4.469 11.667 1.00 87.44 97 LEU A CA 1
ATOM 725 C C . LEU A 1 97 ? -7.004 4.902 10.244 1.00 87.44 97 LEU A C 1
ATOM 727 O O . LEU A 1 97 ? -6.377 4.444 9.292 1.00 87.44 97 LEU A O 1
ATOM 731 N N . ARG A 1 98 ? -7.952 5.830 10.071 1.00 87.06 98 ARG A N 1
ATOM 732 C CA . ARG A 1 98 ? -8.278 6.384 8.743 1.00 87.06 98 ARG A CA 1
ATOM 733 C C . ARG A 1 98 ? -7.079 7.089 8.105 1.00 87.06 98 ARG A C 1
ATOM 735 O O . ARG A 1 98 ? -6.812 6.893 6.921 1.00 87.06 98 ARG A O 1
ATOM 742 N N . THR A 1 99 ? -6.333 7.864 8.888 1.00 85.75 99 THR A N 1
ATOM 743 C CA . THR A 1 99 ? -5.115 8.539 8.422 1.00 85.75 99 THR A CA 1
ATOM 744 C C . THR A 1 99 ? -4.022 7.523 8.118 1.00 85.75 99 THR A C 1
ATOM 746 O O . THR A 1 99 ? -3.405 7.584 7.055 1.00 85.75 99 THR A O 1
ATOM 749 N N . SER A 1 100 ? -3.809 6.556 9.012 1.00 84.69 100 SER A N 1
ATOM 750 C CA . SER A 1 100 ? -2.819 5.493 8.815 1.00 84.69 100 SER A CA 1
ATOM 751 C C . SER A 1 100 ? -3.117 4.649 7.568 1.00 84.69 100 SER A C 1
ATOM 753 O O . SER A 1 100 ? -2.191 4.336 6.818 1.00 84.69 100 SER A O 1
ATOM 755 N N . LEU A 1 101 ? -4.395 4.374 7.272 1.00 85.88 101 LEU A N 1
ATOM 756 C CA . LEU A 1 101 ? -4.817 3.677 6.054 1.00 85.88 101 LEU A CA 1
ATOM 757 C C . LEU A 1 101 ? -4.436 4.476 4.808 1.00 85.88 101 LEU A C 1
ATOM 759 O O . LEU A 1 101 ? -3.771 3.947 3.924 1.00 85.88 101 LEU A O 1
ATOM 763 N N . GLN A 1 102 ? -4.789 5.764 4.766 1.00 86.50 102 GLN A N 1
ATOM 764 C CA . GLN A 1 102 ? -4.454 6.633 3.635 1.00 86.50 102 GLN A CA 1
ATOM 765 C C . GLN A 1 102 ? -2.941 6.748 3.427 1.00 86.50 102 GLN A C 1
ATOM 767 O O . GLN A 1 102 ? -2.460 6.700 2.296 1.00 86.50 102 GLN A O 1
ATOM 772 N N . VAL A 1 103 ? -2.165 6.874 4.508 1.00 86.06 103 VAL A N 1
ATOM 773 C CA . VAL A 1 103 ? -0.697 6.897 4.431 1.00 86.06 103 VAL A CA 1
ATOM 774 C C . VAL A 1 103 ? -0.165 5.592 3.845 1.00 86.06 103 VAL A C 1
ATOM 776 O O . VAL A 1 103 ? 0.743 5.623 3.013 1.00 86.06 103 VAL A O 1
ATOM 779 N N . HIS A 1 104 ? -0.714 4.453 4.259 1.00 84.62 104 HIS A N 1
ATOM 780 C CA . HIS A 1 104 ? -0.319 3.151 3.741 1.00 84.62 104 HIS A CA 1
ATOM 781 C C . HIS A 1 104 ? -0.657 2.998 2.251 1.00 84.62 104 HIS A C 1
ATOM 783 O O . HIS A 1 104 ? 0.239 2.668 1.478 1.00 84.62 104 HIS A O 1
ATOM 789 N N . GLU A 1 105 ? -1.874 3.350 1.827 1.00 86.44 105 GLU A N 1
ATOM 790 C CA . GLU A 1 105 ? -2.286 3.337 0.414 1.00 86.44 105 GLU A CA 1
ATOM 791 C C . GLU A 1 105 ? -1.389 4.237 -0.453 1.00 86.44 105 GLU A C 1
ATOM 793 O O . GLU A 1 105 ? -0.948 3.843 -1.536 1.00 86.44 105 GLU A O 1
ATOM 798 N N . ILE A 1 106 ? -1.049 5.436 0.036 1.00 90.31 106 ILE A N 1
ATOM 799 C CA . ILE A 1 106 ? -0.136 6.355 -0.658 1.00 90.31 106 ILE A CA 1
ATOM 800 C C . ILE A 1 106 ? 1.268 5.751 -0.771 1.00 90.31 106 ILE A C 1
ATOM 802 O O . ILE A 1 106 ? 1.902 5.870 -1.824 1.00 90.31 106 ILE A O 1
ATOM 806 N N . ARG A 1 107 ? 1.774 5.107 0.287 1.00 88.69 107 ARG A N 1
ATOM 807 C CA . ARG A 1 107 ? 3.084 4.437 0.264 1.00 88.69 107 ARG A CA 1
ATOM 808 C C . ARG A 1 107 ? 3.101 3.296 -0.746 1.00 88.69 107 ARG A C 1
ATOM 810 O O . ARG A 1 107 ? 4.020 3.248 -1.558 1.00 88.69 107 ARG A O 1
ATOM 817 N N . GLU A 1 108 ? 2.082 2.441 -0.755 1.00 89.19 108 GLU A N 1
ATOM 818 C CA . GLU A 1 108 ? 1.965 1.344 -1.722 1.00 89.19 108 GLU A CA 1
ATOM 819 C C . GLU A 1 108 ? 1.913 1.863 -3.162 1.00 89.19 108 GLU A C 1
ATOM 821 O O . GLU A 1 108 ? 2.668 1.399 -4.021 1.00 89.19 108 GLU A O 1
ATOM 826 N N . ALA A 1 109 ? 1.089 2.884 -3.418 1.00 92.81 109 ALA A N 1
ATOM 827 C CA . ALA A 1 109 ? 1.010 3.525 -4.725 1.00 92.81 109 ALA A CA 1
ATOM 828 C C . ALA A 1 109 ? 2.356 4.140 -5.149 1.00 92.81 109 ALA A C 1
ATOM 830 O O . ALA A 1 109 ? 2.758 4.018 -6.308 1.00 92.81 109 ALA A O 1
ATOM 831 N N . THR A 1 110 ? 3.081 4.757 -4.211 1.00 94.88 110 THR A N 1
ATOM 832 C CA . THR A 1 110 ? 4.411 5.335 -4.457 1.00 94.88 110 THR A CA 1
ATOM 833 C C . THR A 1 110 ? 5.423 4.248 -4.810 1.00 94.88 110 THR A C 1
ATOM 835 O O . THR A 1 110 ? 6.098 4.359 -5.830 1.00 94.88 110 THR A O 1
ATOM 838 N N . THR A 1 111 ? 5.487 3.160 -4.041 1.00 94.38 111 THR A N 1
ATOM 839 C CA . THR A 1 111 ? 6.384 2.029 -4.319 1.00 94.38 111 THR A CA 1
ATOM 840 C C . THR A 1 111 ? 6.076 1.374 -5.668 1.00 94.38 111 THR A C 1
ATOM 842 O O . THR A 1 111 ? 6.990 1.094 -6.446 1.00 94.38 111 THR A O 1
ATOM 845 N N . ALA A 1 112 ? 4.796 1.173 -5.997 1.00 94.88 112 ALA A N 1
ATOM 846 C CA . ALA A 1 112 ? 4.388 0.635 -7.294 1.00 94.88 112 ALA A CA 1
ATOM 847 C C . ALA A 1 112 ? 4.788 1.562 -8.457 1.00 94.88 112 ALA A C 1
ATOM 849 O O . ALA A 1 112 ? 5.247 1.100 -9.511 1.00 94.88 112 ALA A O 1
ATOM 850 N N . TRP A 1 113 ? 4.654 2.877 -8.265 1.00 96.81 113 TRP A N 1
ATOM 851 C CA . TRP A 1 113 ? 5.106 3.871 -9.232 1.00 96.81 113 TRP A CA 1
ATOM 852 C C . TRP A 1 113 ? 6.630 3.847 -9.405 1.00 96.81 113 TRP A C 1
ATOM 854 O O . TRP A 1 113 ? 7.107 3.782 -10.538 1.00 96.81 113 TRP A O 1
ATOM 864 N N . GLU A 1 114 ? 7.401 3.818 -8.317 1.00 96.44 114 GLU A N 1
ATOM 865 C CA . GLU A 1 114 ? 8.868 3.741 -8.357 1.00 96.44 114 GLU A CA 1
ATOM 866 C C . GLU A 1 114 ? 9.353 2.489 -9.094 1.00 96.44 114 GLU A C 1
ATOM 868 O O . GLU A 1 114 ? 10.214 2.585 -9.974 1.00 96.44 114 GLU A O 1
ATOM 873 N N . ALA A 1 115 ? 8.761 1.326 -8.807 1.00 95.94 115 ALA A N 1
ATOM 874 C CA . ALA A 1 115 ? 9.061 0.081 -9.511 1.00 95.94 115 ALA A CA 1
ATOM 875 C C . ALA A 1 115 ? 8.768 0.196 -11.019 1.00 95.94 115 ALA A C 1
ATOM 877 O O . ALA A 1 115 ? 9.570 -0.221 -11.857 1.00 95.94 115 ALA A O 1
ATOM 878 N N . SER A 1 116 ? 7.654 0.837 -11.380 1.00 96.19 116 SER A N 1
ATOM 879 C CA . SER A 1 116 ? 7.277 1.072 -12.780 1.00 96.19 116 SER A CA 1
ATOM 880 C C . SER A 1 116 ? 8.235 2.033 -13.494 1.00 96.19 116 SER A C 1
ATOM 882 O O . SER A 1 116 ? 8.566 1.833 -14.667 1.00 96.19 116 SER A O 1
ATOM 884 N N . VAL A 1 117 ? 8.725 3.065 -12.800 1.00 97.12 117 VAL A N 1
ATOM 885 C CA . VAL A 1 117 ? 9.743 3.991 -13.322 1.00 97.12 117 VAL A CA 1
ATOM 886 C C . VAL A 1 117 ? 11.068 3.265 -13.542 1.00 97.12 117 VAL A C 1
ATOM 888 O O . VAL A 1 117 ? 11.685 3.423 -14.599 1.00 97.12 117 VAL A O 1
ATOM 891 N N . GLN A 1 118 ? 11.498 2.439 -12.587 1.00 96.75 118 GLN A N 1
ATOM 892 C CA . GLN A 1 118 ? 12.711 1.630 -12.720 1.00 96.75 118 GLN A CA 1
ATOM 893 C C . GLN A 1 118 ? 12.620 0.676 -13.915 1.00 96.75 118 GLN A C 1
ATOM 895 O O . GLN A 1 118 ? 13.544 0.626 -14.731 1.00 96.75 118 GLN A O 1
ATOM 900 N N . GLU A 1 119 ? 11.491 -0.014 -14.079 1.00 96.94 119 GLU A N 1
ATOM 901 C CA . GLU A 1 119 ? 11.264 -0.906 -15.217 1.00 96.94 119 GLU A CA 1
ATOM 902 C C . GLU A 1 119 ? 11.247 -0.144 -16.548 1.00 96.94 119 GLU A C 1
ATOM 904 O O . GLU A 1 119 ? 11.888 -0.552 -17.519 1.00 96.94 119 GLU A O 1
ATOM 909 N N . THR A 1 120 ? 10.596 1.020 -16.590 1.00 97.12 120 THR A N 1
ATOM 910 C CA . THR A 1 120 ? 10.591 1.889 -17.776 1.00 97.12 120 THR A CA 1
ATOM 911 C C . THR A 1 120 ? 12.008 2.317 -18.161 1.00 97.12 120 THR A C 1
ATOM 913 O O . THR A 1 120 ? 12.374 2.268 -19.339 1.00 97.12 120 THR A O 1
ATOM 916 N N . ASN A 1 121 ? 12.837 2.688 -17.181 1.00 96.00 121 ASN A N 1
ATOM 917 C CA . ASN A 1 121 ? 14.236 3.042 -17.412 1.00 96.00 121 ASN A CA 1
ATOM 918 C C . ASN A 1 121 ? 15.045 1.844 -17.923 1.00 96.00 121 ASN A C 1
ATOM 920 O O . ASN A 1 121 ? 15.762 1.974 -18.917 1.00 96.00 121 ASN A O 1
ATOM 924 N N . ARG A 1 122 ? 14.861 0.660 -17.326 1.00 97.19 122 ARG A N 1
ATOM 925 C CA . ARG A 1 122 ? 15.505 -0.585 -17.768 1.00 97.19 122 ARG A CA 1
ATOM 926 C C . ARG A 1 122 ? 15.163 -0.914 -19.223 1.00 97.19 122 ARG A C 1
ATOM 928 O O . ARG A 1 122 ? 16.055 -1.243 -20.008 1.00 97.19 122 ARG A O 1
ATOM 935 N N . LEU A 1 123 ? 13.891 -0.798 -19.605 1.00 97.00 123 LEU A N 1
ATOM 936 C CA . LEU A 1 123 ? 13.430 -1.008 -20.981 1.00 97.00 123 LEU A CA 1
ATOM 937 C C . LEU A 1 123 ? 13.974 0.059 -21.940 1.00 97.00 123 LEU A C 1
ATOM 939 O O . LEU A 1 123 ? 14.351 -0.260 -23.069 1.00 97.00 123 LEU A O 1
ATOM 943 N N . ALA A 1 124 ? 14.056 1.318 -21.505 1.00 94.88 124 ALA A N 1
ATOM 944 C CA . ALA A 1 124 ? 14.644 2.392 -22.298 1.00 94.88 124 ALA A CA 1
ATOM 945 C C . ALA A 1 124 ? 16.143 2.161 -22.561 1.00 94.88 124 ALA A C 1
ATOM 947 O O . ALA A 1 124 ? 16.616 2.410 -23.674 1.00 94.88 124 ALA A O 1
ATOM 948 N N . ASP A 1 125 ? 16.880 1.657 -21.571 1.00 96.12 125 ASP A N 1
ATOM 949 C CA . ASP A 1 125 ? 18.294 1.301 -21.706 1.00 96.12 125 ASP A CA 1
ATOM 950 C C . ASP A 1 125 ? 18.485 0.078 -22.606 1.00 96.12 125 ASP A C 1
ATOM 952 O O . ASP A 1 125 ? 19.356 0.076 -23.479 1.00 96.12 125 ASP A O 1
ATOM 956 N N . ASP A 1 126 ? 17.633 -0.942 -22.469 1.00 97.12 126 ASP A N 1
ATOM 957 C CA . ASP A 1 126 ? 17.640 -2.100 -23.365 1.00 97.12 126 ASP A CA 1
ATOM 958 C C . ASP A 1 126 ? 17.369 -1.693 -24.819 1.00 97.12 126 ASP A C 1
ATOM 960 O O . ASP A 1 126 ? 18.115 -2.066 -25.729 1.00 97.12 126 ASP A O 1
ATOM 964 N N . ARG A 1 127 ? 16.365 -0.835 -25.041 1.00 96.06 127 ARG A N 1
ATOM 965 C CA . ARG A 1 127 ? 16.075 -0.249 -26.355 1.00 96.06 127 ARG A CA 1
ATOM 966 C C . ARG A 1 127 ? 17.291 0.484 -26.920 1.00 96.06 127 ARG A C 1
ATOM 968 O O . ARG A 1 127 ? 17.622 0.290 -28.091 1.00 96.06 127 ARG A O 1
ATOM 975 N N . ALA A 1 128 ? 17.953 1.317 -26.116 1.00 96.38 128 ALA A N 1
ATOM 976 C CA . ALA A 1 128 ? 19.130 2.063 -26.552 1.00 96.38 128 ALA A CA 1
ATOM 977 C C . ALA A 1 128 ? 20.277 1.122 -26.955 1.00 96.38 128 ALA A C 1
ATOM 979 O O . ALA A 1 128 ? 20.842 1.281 -28.040 1.00 96.38 128 ALA A O 1
ATOM 980 N N . ARG A 1 129 ? 20.561 0.089 -26.147 1.00 97.12 129 ARG A N 1
ATOM 981 C CA . ARG A 1 129 ? 21.595 -0.920 -26.441 1.00 97.12 129 ARG A CA 1
ATOM 982 C C . ARG A 1 129 ? 21.308 -1.694 -27.723 1.00 97.12 129 ARG A C 1
ATOM 984 O O . ARG A 1 129 ? 22.205 -1.849 -28.549 1.00 97.12 129 ARG A O 1
ATOM 991 N N . ARG A 1 130 ? 20.063 -2.132 -27.935 1.00 97.31 130 ARG A N 1
ATOM 992 C CA . ARG A 1 130 ? 19.664 -2.844 -29.164 1.00 97.31 130 ARG A CA 1
ATOM 993 C C . ARG A 1 130 ? 19.821 -1.976 -30.409 1.00 97.31 130 ARG A C 1
ATOM 995 O O . ARG A 1 130 ? 20.320 -2.452 -31.424 1.00 97.31 130 ARG A O 1
ATOM 1002 N N . ILE A 1 131 ? 19.445 -0.699 -30.330 1.00 96.25 131 ILE A N 1
ATOM 1003 C CA . ILE A 1 131 ? 19.612 0.243 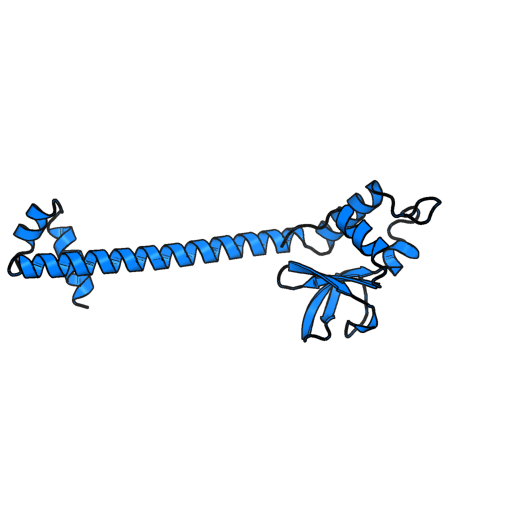-31.445 1.00 96.25 131 ILE A CA 1
ATOM 1004 C C . ILE A 1 131 ? 21.095 0.514 -31.711 1.00 96.25 131 ILE A C 1
ATOM 1006 O O . ILE A 1 131 ? 21.508 0.506 -32.869 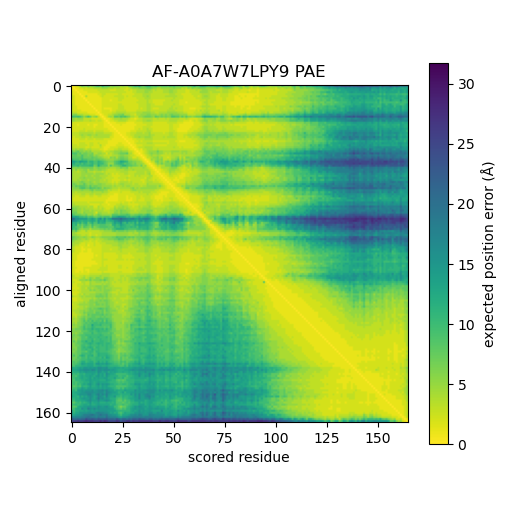1.00 96.25 131 ILE A O 1
ATOM 1010 N N . ALA A 1 132 ? 21.916 0.684 -30.673 1.00 96.12 132 ALA A N 1
ATOM 1011 C CA . ALA A 1 132 ? 23.359 0.834 -30.837 1.00 96.12 132 ALA A CA 1
ATOM 1012 C C . ALA A 1 132 ? 23.992 -0.400 -31.504 1.00 96.12 132 ALA A C 1
ATOM 1014 O O . ALA A 1 132 ? 24.766 -0.254 -32.449 1.00 96.12 132 ALA A O 1
ATOM 1015 N N . ALA A 1 133 ? 23.603 -1.610 -31.091 1.00 96.25 133 ALA A N 1
ATOM 1016 C CA . ALA A 1 133 ? 24.044 -2.849 -31.730 1.00 96.25 133 ALA A CA 1
ATOM 1017 C C . ALA A 1 133 ? 23.605 -2.933 -33.203 1.00 96.25 133 ALA A C 1
ATOM 1019 O O . ALA A 1 133 ? 24.393 -3.319 -34.066 1.00 96.25 133 ALA A O 1
ATOM 1020 N N . PHE A 1 134 ? 22.380 -2.507 -33.523 1.00 97.12 134 PHE A N 1
ATOM 1021 C CA . PHE A 1 134 ? 21.901 -2.458 -34.905 1.00 97.12 134 PHE A CA 1
ATOM 1022 C C . PHE A 1 134 ? 22.668 -1.439 -35.764 1.00 97.12 134 PHE A C 1
ATOM 1024 O O . PHE A 1 134 ? 22.987 -1.716 -36.919 1.00 97.12 134 PHE A O 1
ATOM 1031 N N . VAL A 1 135 ? 23.033 -0.283 -35.202 1.00 96.69 135 VAL A N 1
ATOM 1032 C CA . VAL A 1 135 ? 23.906 0.693 -35.875 1.00 96.69 135 VAL A CA 1
ATOM 1033 C C . VAL A 1 135 ? 25.273 0.080 -36.180 1.00 96.69 135 VAL A C 1
ATOM 1035 O O . VAL A 1 135 ? 25.784 0.277 -37.281 1.00 96.69 135 VAL A O 1
ATOM 1038 N N . GLN A 1 136 ? 25.848 -0.694 -35.253 1.00 95.75 136 GLN A N 1
ATOM 1039 C CA . GLN A 1 136 ? 27.099 -1.422 -35.502 1.00 95.75 136 GLN A CA 1
ATOM 1040 C C . GLN A 1 136 ? 26.938 -2.459 -36.621 1.00 95.75 136 GLN A C 1
ATOM 1042 O O . GLN A 1 136 ? 27.780 -2.530 -37.513 1.00 95.75 136 GLN A O 1
ATOM 1047 N N . HIS A 1 137 ? 25.821 -3.195 -36.645 1.00 95.31 137 HIS A N 1
ATOM 1048 C CA . HIS A 1 137 ? 25.491 -4.107 -37.746 1.00 95.31 137 HIS A CA 1
ATOM 1049 C C . HIS A 1 137 ? 25.379 -3.382 -39.101 1.00 95.31 137 HIS A C 1
ATOM 1051 O O . HIS A 1 137 ? 25.783 -3.913 -40.131 1.00 95.31 137 HIS A O 1
ATOM 1057 N N . CYS A 1 138 ? 24.917 -2.130 -39.097 1.00 95.00 138 CYS A N 1
ATOM 1058 C CA . CYS A 1 138 ? 24.883 -1.245 -40.263 1.00 95.00 138 CYS A CA 1
ATOM 1059 C C . CYS A 1 138 ? 26.242 -0.584 -40.588 1.00 95.00 138 CYS A C 1
ATOM 1061 O O . CYS A 1 138 ? 26.277 0.439 -41.278 1.00 95.00 138 CYS A O 1
ATOM 1063 N N . GLY A 1 139 ? 27.358 -1.100 -40.062 1.00 94.81 139 GLY A N 1
ATOM 1064 C CA . GLY A 1 139 ? 28.700 -0.552 -40.285 1.00 94.81 139 GLY A CA 1
ATOM 1065 C C . GLY A 1 139 ? 28.925 0.825 -39.652 1.00 94.81 139 GLY A C 1
ATOM 1066 O O . GLY A 1 139 ? 29.708 1.620 -40.163 1.00 94.81 139 GLY A O 1
ATOM 1067 N N . GLY A 1 140 ? 28.192 1.156 -38.585 1.00 92.69 140 GLY A N 1
ATOM 1068 C CA . GLY A 1 140 ? 28.270 2.450 -37.900 1.00 92.69 140 GLY A CA 1
ATOM 1069 C C . GLY A 1 140 ? 27.449 3.572 -38.549 1.00 92.69 140 GLY A C 1
ATOM 1070 O O . GLY A 1 140 ? 27.407 4.685 -38.020 1.00 92.69 140 GLY A O 1
ATOM 1071 N N . ASN A 1 141 ? 26.760 3.314 -39.666 1.00 94.81 141 ASN A N 1
ATOM 1072 C CA . ASN A 1 141 ? 25.982 4.334 -40.366 1.00 94.81 141 ASN A CA 1
ATOM 1073 C C . ASN A 1 141 ? 24.624 4.591 -39.683 1.00 94.81 141 ASN A C 1
ATOM 1075 O O . ASN A 1 141 ? 23.621 3.932 -39.960 1.00 94.81 141 ASN A O 1
ATOM 1079 N N . GLN A 1 142 ? 24.587 5.602 -38.811 1.00 94.25 142 GLN A N 1
ATOM 1080 C CA . GLN A 1 142 ? 23.396 5.981 -38.038 1.00 94.25 142 GLN A CA 1
ATOM 1081 C C . GLN A 1 142 ? 22.230 6.479 -38.910 1.00 94.25 142 GLN A C 1
ATOM 1083 O O . GLN A 1 142 ? 21.078 6.230 -38.568 1.00 94.25 142 GLN A O 1
ATOM 1088 N N . SER A 1 143 ? 22.498 7.136 -40.045 1.00 96.25 143 SER A N 1
ATOM 1089 C CA . SER A 1 143 ? 21.445 7.612 -40.961 1.00 96.25 143 SER A CA 1
ATOM 1090 C C . SER A 1 143 ? 20.760 6.445 -41.680 1.00 96.25 143 SER A C 1
ATOM 1092 O O . SER A 1 143 ? 19.532 6.372 -41.742 1.00 96.25 143 SER A O 1
ATOM 1094 N N . TYR A 1 144 ? 21.553 5.478 -42.151 1.00 96.56 144 TYR A N 1
ATOM 1095 C CA . TYR A 1 144 ? 21.034 4.263 -42.775 1.00 96.56 144 TYR A CA 1
ATOM 1096 C C . TYR A 1 144 ? 20.242 3.405 -41.780 1.00 96.56 144 TYR A C 1
ATOM 1098 O O . TYR A 1 144 ? 19.118 2.999 -42.075 1.00 96.56 144 TYR A O 1
ATOM 1106 N N . ALA A 1 145 ? 20.774 3.212 -40.570 1.00 96.12 145 ALA A N 1
ATOM 1107 C CA . ALA A 1 145 ? 20.076 2.502 -39.502 1.00 96.12 145 ALA A CA 1
ATOM 1108 C C . ALA A 1 145 ? 18.742 3.174 -39.130 1.00 96.12 145 ALA A C 1
ATOM 1110 O O . ALA A 1 145 ? 17.731 2.491 -38.987 1.00 96.12 145 ALA A O 1
ATOM 1111 N N . ALA A 1 146 ? 18.712 4.508 -39.028 1.00 96.31 146 ALA A N 1
ATOM 1112 C CA . ALA A 1 146 ? 17.495 5.271 -38.749 1.00 96.31 146 ALA A CA 1
ATOM 1113 C C . ALA A 1 146 ? 16.411 5.040 -39.811 1.00 96.31 146 ALA A C 1
ATOM 1115 O O . ALA A 1 146 ? 15.268 4.737 -39.470 1.00 96.31 146 ALA A O 1
ATOM 1116 N N . ARG A 1 147 ? 16.791 5.071 -41.096 1.00 96.94 147 ARG A N 1
ATOM 1117 C CA . ARG A 1 147 ? 15.880 4.773 -42.208 1.00 96.94 147 ARG A CA 1
ATOM 1118 C C . ARG A 1 147 ? 15.313 3.352 -42.134 1.00 96.94 147 ARG A C 1
ATOM 1120 O O . ARG A 1 147 ? 14.123 3.180 -42.372 1.00 96.94 147 ARG A O 1
ATOM 1127 N N . LEU A 1 148 ? 16.136 2.350 -41.814 1.00 97.19 148 LEU A N 1
ATOM 1128 C CA . LEU A 1 148 ? 15.683 0.957 -41.696 1.00 97.19 148 LEU A CA 1
ATOM 1129 C C . LEU A 1 148 ? 14.752 0.732 -40.500 1.00 97.19 148 LEU A C 1
ATOM 1131 O O . LEU A 1 148 ? 13.815 -0.052 -40.596 1.00 97.19 148 LEU A O 1
ATOM 1135 N N . LEU A 1 149 ? 14.997 1.425 -39.386 1.00 95.56 149 LEU A N 1
ATOM 1136 C CA . LEU A 1 149 ? 14.180 1.329 -38.175 1.00 95.56 149 LEU A CA 1
ATOM 1137 C C . LEU A 1 149 ? 12.921 2.210 -38.213 1.00 95.56 149 LEU A C 1
ATOM 1139 O O . LEU A 1 149 ? 12.119 2.143 -37.284 1.00 95.56 149 LEU A O 1
ATOM 1143 N N . GLY A 1 150 ? 12.752 3.053 -39.239 1.00 96.69 150 GLY A N 1
ATOM 1144 C CA . GLY A 1 150 ? 11.652 4.021 -39.306 1.00 96.69 150 GLY A CA 1
ATOM 1145 C C . GLY A 1 150 ? 11.718 5.077 -38.198 1.00 96.69 150 GLY A C 1
ATOM 1146 O O . GLY A 1 150 ? 10.687 5.519 -37.702 1.00 96.69 150 GLY A O 1
ATOM 1147 N N . LEU A 1 151 ? 12.929 5.443 -37.773 1.00 95.75 151 LEU A N 1
ATOM 1148 C CA . LEU A 1 151 ? 13.175 6.432 -36.726 1.00 95.75 151 LEU A CA 1
ATOM 1149 C C . LEU A 1 151 ? 13.836 7.677 -37.311 1.00 95.75 151 LEU A C 1
ATOM 1151 O O . LEU A 1 151 ? 14.568 7.605 -38.298 1.00 95.75 151 LEU A O 1
ATOM 1155 N N . ASP A 1 152 ? 13.670 8.810 -36.633 1.00 96.31 152 ASP A N 1
ATOM 1156 C CA . ASP A 1 152 ? 14.460 9.996 -36.940 1.00 96.31 152 ASP A CA 1
ATOM 1157 C C . ASP A 1 152 ? 15.938 9.747 -36.622 1.00 96.31 152 ASP A C 1
ATOM 1159 O O . ASP A 1 152 ? 16.298 9.208 -35.568 1.00 96.31 152 ASP A O 1
ATOM 1163 N N . GLN A 1 153 ? 16.827 10.218 -37.499 1.00 93.50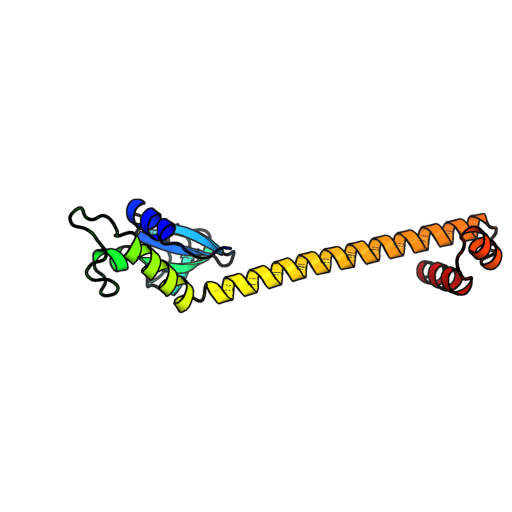 153 GLN A N 1
ATOM 1164 C CA . GLN A 1 153 ? 18.272 10.114 -37.279 1.00 93.50 153 GLN A CA 1
ATOM 1165 C C . GLN A 1 153 ? 18.689 10.762 -35.950 1.00 93.50 153 GLN A C 1
ATOM 1167 O O . GLN A 1 153 ? 19.548 10.239 -35.245 1.00 93.50 153 GLN A O 1
ATOM 1172 N N . SER A 1 154 ? 18.053 11.872 -35.562 1.00 95.56 154 SER A N 1
ATOM 1173 C CA . SER A 1 154 ? 18.338 12.542 -34.288 1.00 95.56 154 SER A CA 1
ATOM 1174 C C . SER A 1 154 ? 18.034 11.652 -33.073 1.00 95.56 154 SER A C 1
ATOM 1176 O O . SER A 1 154 ? 18.777 11.685 -32.089 1.00 95.56 154 SER A O 1
ATOM 1178 N N . THR A 1 155 ? 16.997 10.812 -33.147 1.00 94.62 155 THR A N 1
ATOM 1179 C CA . THR A 1 155 ? 16.642 9.835 -32.111 1.00 94.62 155 THR A CA 1
ATOM 1180 C C . THR A 1 155 ? 17.688 8.733 -32.020 1.00 94.62 155 THR A C 1
ATOM 1182 O O . THR A 1 155 ? 18.154 8.435 -30.921 1.00 94.62 155 THR A O 1
ATOM 1185 N N . VAL A 1 156 ? 18.115 8.174 -33.156 1.00 94.38 156 VAL A N 1
ATOM 1186 C CA . VAL A 1 156 ? 19.183 7.161 -33.191 1.00 94.38 156 VAL A CA 1
ATOM 1187 C C . VAL A 1 156 ? 20.481 7.725 -32.616 1.00 94.38 156 VAL A C 1
ATOM 1189 O O . VAL A 1 156 ? 21.065 7.110 -31.727 1.00 94.38 156 VAL A O 1
ATOM 1192 N N . ASN A 1 157 ? 20.881 8.933 -33.024 1.00 94.12 157 ASN A N 1
ATOM 1193 C CA . ASN A 1 157 ? 22.082 9.590 -32.509 1.00 94.12 157 ASN A CA 1
ATOM 1194 C C . ASN A 1 157 ? 22.041 9.750 -30.977 1.00 94.12 157 ASN A C 1
ATOM 1196 O O . ASN A 1 157 ? 23.040 9.501 -30.302 1.00 94.12 157 ASN A O 1
ATOM 1200 N N . LYS A 1 158 ? 20.894 10.158 -30.412 1.00 94.50 158 LYS A N 1
ATOM 1201 C CA . LYS A 1 158 ? 20.716 10.300 -28.955 1.00 94.50 158 LYS A CA 1
ATOM 1202 C C . LYS A 1 158 ? 20.849 8.959 -28.231 1.00 94.50 158 LYS A C 1
ATOM 1204 O O . LYS A 1 158 ? 21.535 8.887 -27.217 1.00 94.50 158 LYS A O 1
ATOM 1209 N N . LEU A 1 159 ? 20.225 7.906 -28.758 1.00 94.19 159 LEU A N 1
ATOM 1210 C CA . LEU A 1 159 ? 20.241 6.577 -28.142 1.00 94.19 159 LEU A CA 1
ATOM 1211 C C . LEU A 1 159 ? 21.622 5.918 -28.220 1.00 94.19 159 LEU A C 1
ATOM 1213 O O . LEU A 1 159 ? 22.059 5.325 -27.241 1.00 94.19 159 LEU A O 1
ATOM 1217 N N . VAL A 1 160 ? 22.345 6.085 -29.330 1.00 93.00 160 VAL A N 1
ATOM 1218 C CA . VAL A 1 160 ? 23.734 5.612 -29.455 1.00 93.00 160 VAL A CA 1
ATOM 1219 C C . VAL A 1 160 ? 24.648 6.342 -28.470 1.00 93.00 160 VAL A C 1
ATOM 1221 O O . VAL A 1 160 ? 25.432 5.699 -27.780 1.00 93.00 160 VAL A O 1
ATOM 1224 N N . ARG A 1 161 ? 24.527 7.674 -28.355 1.00 93.00 161 ARG A N 1
ATOM 1225 C CA . ARG A 1 161 ? 25.311 8.458 -27.384 1.00 93.00 161 ARG A CA 1
ATOM 1226 C C . ARG A 1 161 ? 25.039 8.039 -25.943 1.00 93.00 161 ARG A C 1
ATOM 1228 O O . ARG A 1 161 ? 25.981 7.975 -25.168 1.00 93.00 161 ARG A O 1
ATOM 1235 N N . LYS A 1 162 ? 23.784 7.730 -25.600 1.00 89.69 162 LYS A N 1
ATOM 1236 C CA . LYS A 1 162 ? 23.395 7.276 -24.257 1.00 89.69 162 LYS A CA 1
ATOM 1237 C C . LYS A 1 162 ? 24.124 5.995 -23.826 1.00 89.69 162 LYS A C 1
ATOM 1239 O O . LYS A 1 162 ? 24.390 5.841 -22.648 1.00 89.69 162 LYS A O 1
ATOM 1244 N N . VAL A 1 163 ? 24.439 5.098 -24.762 1.00 89.50 163 VAL A N 1
ATOM 1245 C CA . VAL A 1 163 ? 25.128 3.818 -24.489 1.00 89.50 163 VAL A CA 1
ATOM 1246 C C . VAL A 1 163 ? 26.655 3.965 -24.461 1.00 89.50 163 VAL A C 1
ATOM 1248 O O . VAL A 1 163 ? 27.347 3.082 -23.971 1.00 89.50 163 VAL A O 1
ATOM 1251 N N . ALA A 1 164 ? 27.193 5.048 -25.025 1.00 76.44 164 ALA A N 1
ATOM 1252 C CA . ALA A 1 164 ? 28.634 5.288 -25.111 1.00 76.44 164 ALA A CA 1
ATOM 1253 C C . ALA A 1 164 ? 29.233 5.956 -23.855 1.00 76.44 164 ALA A C 1
ATOM 1255 O O . ALA A 1 164 ? 30.442 6.178 -23.820 1.00 76.44 164 ALA A O 1
ATOM 1256 N N . ILE A 1 165 ? 28.388 6.311 -22.883 1.00 57.22 165 ILE A N 1
ATOM 1257 C CA . ILE A 1 165 ? 28.737 6.866 -21.566 1.00 57.22 165 ILE A CA 1
ATOM 1258 C C . ILE A 1 165 ? 28.653 5.728 -20.553 1.00 57.22 165 ILE A C 1
ATOM 1260 O O . ILE A 1 165 ? 29.584 5.624 -19.728 1.00 57.22 165 ILE A O 1
#

Solvent-accessible surface area (backbone atoms only — not comparable to full-atom values): 9022 Å² total; per-residue (Å²): 99,79,82,67,41,22,66,55,49,45,51,44,65,74,65,70,40,39,29,38,29,32,33,86,80,43,48,79,44,77,33,52,73,85,50,40,60,73,80,96,42,68,61,36,77,35,36,34,83,88,70,49,57,27,36,28,62,41,39,45,60,48,63,79,74,23,87,83,43,87,74,34,48,48,100,86,68,47,69,36,64,73,49,27,38,50,51,20,54,49,43,31,56,76,65,38,45,60,58,53,42,53,53,49,54,52,49,54,53,48,52,55,48,52,54,49,52,52,50,52,50,53,50,52,52,51,51,23,49,54,51,38,52,49,18,52,75,51,76,61,36,48,63,62,35,12,64,76,70,75,44,56,45,70,57,46,54,52,32,38,53,65,66,75,112

pLDDT: mean 89.41, std 7.49, range [57.22, 97.31]

Radius of gyration: 29.08 Å; Cα contacts (8 Å, |Δi|>4): 210; chains: 1; bounding box: 58×27×76 Å

Secondary structure (DSSP, 8-state):
-----HHHHHHHHHHT-SEEEEETTS-EEEE-GGGEES---TT-EEEETTS-EEEEEEEHHHHHT-TT-TT-B-TTSPBPHHHHHHHHHHHHHHT-HHHHHHHHHHHHHHHHHHHHHHHHHHHHHHHHHHHHHHHHHTTT-HHHHHHHHT--HHHHHHHHHHH--

Organism: NCBI:txid66427

Sequence (165 aa):
MRLLTGADIIDFHNSRYDTLAVTAAGEYLHLEADALDGETVAYSYATTETGEQAQILLTASTIDEGDWFPDALDENGDLIPSVADEMADIINSDAGLRTSLQVHEIREATTAWEASVQETNRLADDRARRIAAFVQHCGGNQSYAARLLGLDQSTVNKLVRKVAI

Nearest PDB structures (foldseek):
  5m7n-assembly1_B  TM=7.710E-01  e=8.476E-01  Brucella abortus str. 2308 A
  9f80-assembly1_A  TM=9.200E-01  e=2.747E+00  Mycobacterium tuberculosis H37Rv
  4hri-assembly1_B  TM=8.915E-01  e=4.507E+00  Nostoc sp. PCC 7120 = FACHB-418
  4yrv-assembly1_A  TM=8.932E-01  e=5.773E+00  Nostoc sp. PCC 7120 = FACHB-418

Mean predicted aligned error: 7.84 Å

=== Feature glossary ===
Reading guide. The protein is described through the following features:

Foldseek 3Di. A 3Di character summarizes, for each residue, the relative orientation of the Cα frame of its nearest spatial neighbor. Because it encodes fold topology rather than chemistry, 3Di alignments detect remote structural similarity that sequence alignment misses.

Contact-map, Ramachandran, and PAE plots. Plot images: a contact map (which residues are close in 3D, as an N×N binary image), a Ramachandran scatter (backbone torsion angles, revealing secondary-structure composition at a glance), and — for AlphaFold structures — a PAE heatmap (pairwise prediction confidence).

Radius of gyration, Cα contacts, bounding box. Radius of gyration (Rg) is the root-mean-square distance of Cα atoms from their centroid — a single number for overall size and compactness. A globular domain of N residues has Rg ≈ 2.2·N^0.38 Å; an extended or disordered chain has a much larger Rg. The Cα contact count is the number of residue pairs whose Cα atoms are within 8 Å and are more than four positions apart in sequence — a standard proxy for tertiary packing density. The bounding box is the smallest axis-aligned box enclosing all Cα atoms.

Secondary structure (8-state, DSSP). Eight-state secondary structure (DSSP): H is the canonical α-helix, G the tighter 3₁₀-helix, I the wider π-helix; E/B are β-structure, T and S are turns and bends, and '-' is everything else. DSSP derives these from the pattern of main-chain N–H···O=C hydrogen bonds, not from the sequence.

B-factor. B-factor (Debye–Waller factor) reflects atomic displacement in the crystal lattice. It is an experimental observable (units Å²), not a prediction; low values mean the atom is pinned down, high values mean it moves or is heterogeneous across the crystal.

pLDDT. pLDDT is the predicted lDDT-Cα score: AlphaFold's confidence that the local environment of each residue (all inter-atomic distances within 15 Å) is correctly placed. It is a per-residue number between 0 and 100, with higher meaning more reliable.

Nearest PDB structures. Nearest PDB neighbors are the top structural matches found by Foldseek when searching this structure against the entire Protein Data Bank. Each hit reports a TM-score (0 to 1; >0.5 almost always implies the same fold) and an E-value. These are *structural* homologs — they may share no detectable sequence similarity.

Solvent-accessible surface area. Accessible surface area quantifies burial. A residue with SASA near zero is packed into the hydrophobic core; one with SASA >100 Å² sits on the surface. Computed here via the Shrake–Rupley numerical algorithm with a 1.4 Å probe.

Rendered structure images. Structure images are PyMOL renders from six orthogonal camera directions. Cartoon representation draws helices as coils and strands as arrows; sticks shows the backbone as bonds; surface shows the solvent-excluded envelope. Rainbow coloring maps sequence position to hue (blue→red, N→C); chain coloring assigns a distinct color per polypeptide.

Backbone torsions (φ/ψ). φ (phi) and ψ (psi) are the two rotatable backbone dihedrals per residue: φ is the C(i-1)–N–Cα–C torsion, ψ is the N–Cα–C–N(i+1) torsion, both in degrees on (−180°, 180°]. α-helical residues cluster near (−60°, −45°); β-strand residues near (−120°, +130°). A Ramachandran plot is simply a scatter of (φ, ψ) for every residue.

Predicted aligned error. Predicted Aligned Error (PAE) is an AlphaFold confidence matrix: entry (i, j) is the expected error in the position of residue j, in ångströms, when the prediction is superimposed on the true structure at residue i. Low PAE within a block of residues means that block is internally rigid and well-predicted; high PAE between two blocks means their relative placement is uncertain even if each block individually is confident.

mmCIF coordinates. Structure coordinates are given as an mmCIF _atom_site loop: one row per atom with element, residue name, chain id, sequence number, and x/y/z position in Å. Only the four main-chain ato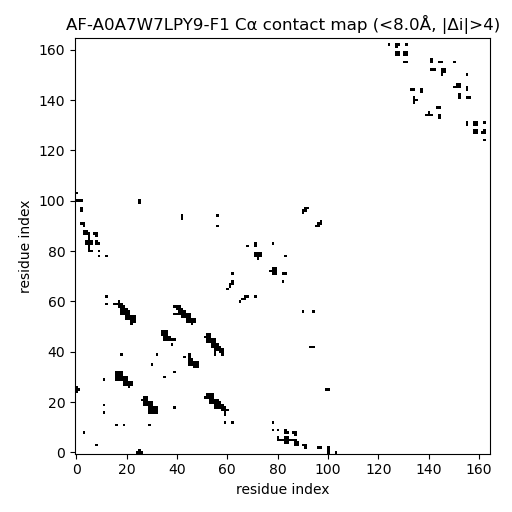ms per residue are included here; side chains are omitted to keep the record compact.

InterPro / GO / CATH / organism. Database cross-references. InterPro integrates a dozen domain/family signature databases into unified entries with residue-range hits. GO terms attach function/process/location labels with evidence codes. CATH codes position the fold in a four-level structural taxonomy. Organism is the NCBI-taxonomy species name.

Secondary structure (3-state, P-SEA). SS3 is a coarse helix/strand/coil call (letters a/b/c) made by the P-SEA algorithm from inter-Cα distances and dihedrals. It is less detailed than DSSP but needs only Cα positions.

Sequence. Sequence gives the chain of amino acids in standard one-letter code (A=alanine, C=cysteine, …, Y=tyrosine), read N→C. It is the only feature that is directly encoded by the gene; all structural features are derived from the folded form of this sequence.